Protein AF-A0A6I6GMD2-F1 (afdb_monomer_lite)

Foldseek 3Di:
DPPVVVVVVVVVVVVVPDPPVPPVCVVLNVVLVVLVVVLVVLVVVLVVLVVVLVVDPDPVVNVVSVVVSVVSVVVSVVSVVVSVVSVVPPD

Radius of gyration: 25.49 Å; chains: 1; bounding box: 52×62×45 Å

pLDDT: mean 76.23, std 20.91, range [39.62, 97.38]

Sequence (91 aa):
MKTLLCSLLAVLLCVGMQAQPKPKANPKASINAEMAAEIKQLEKDIAQLEADMKTMTDADELANAKQELSMLRKQLDMLKKWAACLTTHKD

Organism: NCBI:txid2676868

Structure (mmCIF, N/CA/C/O backbone):
data_AF-A0A6I6GMD2-F1
#
_entry.id   AF-A0A6I6GMD2-F1
#
loop_
_atom_site.group_PDB
_atom_site.id
_atom_site.type_symbol
_atom_site.label_atom_id
_atom_site.label_alt_id
_atom_site.label_comp_id
_atom_site.label_asym_id
_atom_site.label_entity_id
_atom_site.label_seq_id
_atom_site.pdbx_PDB_ins_code
_atom_site.Cartn_x
_atom_site.Cartn_y
_atom_site.Cartn_z
_atom_site.occupancy
_atom_site.B_iso_or_equiv
_atom_site.auth_seq_id
_atom_site.auth_comp_id
_atom_site.auth_asym_id
_atom_site.auth_atom_id
_atom_site.pdbx_PDB_model_num
ATOM 1 N N . MET A 1 1 ? 39.8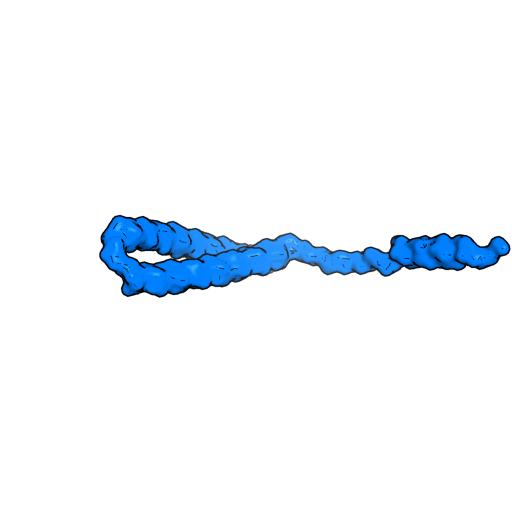89 -55.613 -9.125 1.00 54.81 1 MET A N 1
ATOM 2 C CA . MET A 1 1 ? 40.315 -54.198 -9.239 1.00 54.81 1 MET A CA 1
ATOM 3 C C . MET A 1 1 ? 39.921 -53.621 -10.608 1.00 54.81 1 MET A C 1
ATOM 5 O O . MET A 1 1 ? 40.779 -53.354 -11.433 1.00 54.81 1 MET A O 1
ATOM 9 N N . LYS A 1 2 ? 38.618 -53.490 -10.893 1.00 51.56 2 LYS A N 1
ATOM 10 C CA . LYS A 1 2 ? 38.083 -52.911 -12.152 1.00 51.56 2 LYS A CA 1
ATOM 11 C C . LYS A 1 2 ? 36.905 -51.951 -11.917 1.00 51.56 2 LYS A C 1
ATOM 13 O O . LYS A 1 2 ? 36.435 -51.317 -12.845 1.00 51.56 2 LYS A O 1
ATOM 18 N N . THR A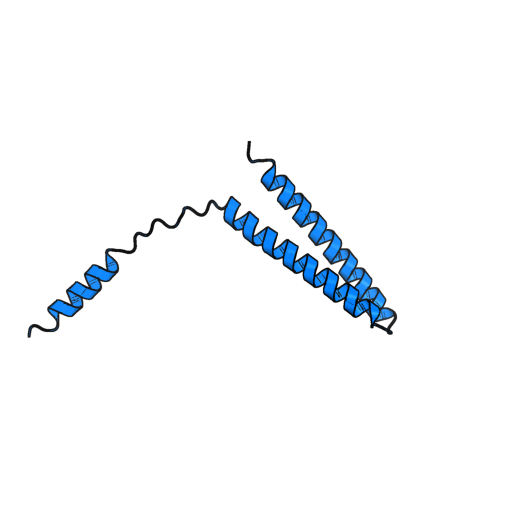 1 3 ? 36.454 -51.816 -10.671 1.00 52.97 3 THR A N 1
ATOM 19 C CA . THR A 1 3 ? 35.257 -51.055 -10.286 1.00 52.97 3 THR A CA 1
ATOM 20 C C . THR A 1 3 ? 35.545 -49.621 -9.845 1.00 52.97 3 THR A C 1
ATOM 22 O O . THR A 1 3 ? 34.627 -48.817 -9.805 1.00 52.97 3 THR A O 1
ATOM 25 N N . LEU A 1 4 ? 36.803 -49.266 -9.562 1.00 50.31 4 LEU A N 1
ATOM 26 C CA . LEU A 1 4 ? 37.160 -47.905 -9.137 1.00 50.31 4 LEU A CA 1
ATOM 27 C C . LEU A 1 4 ? 37.504 -46.969 -10.309 1.00 50.31 4 LEU A C 1
ATOM 29 O O . LEU A 1 4 ? 37.338 -45.761 -10.181 1.00 50.31 4 LEU A O 1
ATOM 33 N N . LEU A 1 5 ? 37.916 -47.504 -11.467 1.00 52.41 5 LEU A N 1
ATOM 34 C CA . LEU A 1 5 ? 38.204 -46.675 -12.647 1.00 52.41 5 LEU A CA 1
ATOM 35 C C . LEU A 1 5 ? 36.928 -46.144 -13.325 1.00 52.41 5 LEU A C 1
ATOM 37 O O . LEU A 1 5 ? 36.928 -45.019 -13.818 1.00 52.41 5 LEU A O 1
ATOM 41 N N . CYS A 1 6 ? 35.830 -46.910 -13.315 1.00 50.16 6 CYS A N 1
ATOM 42 C CA . CYS A 1 6 ? 34.559 -46.470 -13.906 1.00 50.16 6 CYS A CA 1
ATOM 43 C C . CYS A 1 6 ? 33.924 -45.304 -13.135 1.00 50.16 6 CYS A C 1
ATOM 45 O O . CYS A 1 6 ? 33.349 -44.412 -13.753 1.00 50.16 6 CYS A O 1
ATOM 47 N N . SER A 1 7 ? 34.077 -45.263 -11.810 1.00 54.34 7 SER A N 1
ATOM 48 C CA . SER A 1 7 ? 33.521 -44.177 -10.997 1.00 54.34 7 SER A CA 1
ATOM 49 C C . SER A 1 7 ? 34.306 -42.871 -11.147 1.00 54.34 7 SER A C 1
ATOM 51 O O . SER A 1 7 ? 33.702 -41.803 -11.137 1.00 54.34 7 SER A O 1
ATOM 53 N N . LEU A 1 8 ? 35.628 -42.926 -11.355 1.00 50.81 8 LEU A N 1
ATOM 54 C CA . LEU A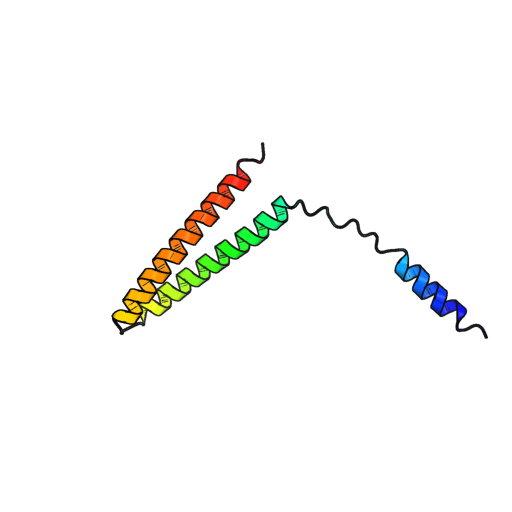 1 8 ? 36.423 -41.711 -11.577 1.00 50.81 8 LEU A CA 1
ATOM 55 C C . LEU A 1 8 ? 36.153 -41.084 -12.955 1.00 50.81 8 LEU A C 1
ATOM 57 O O . LEU A 1 8 ? 36.071 -39.861 -13.060 1.00 50.81 8 LEU A O 1
ATOM 61 N N . LEU A 1 9 ? 35.947 -41.905 -13.996 1.00 53.69 9 LEU A N 1
ATOM 62 C CA . LEU A 1 9 ? 35.542 -41.412 -15.320 1.00 53.69 9 LEU A CA 1
ATOM 63 C C . LEU A 1 9 ? 34.140 -40.784 -15.302 1.00 53.69 9 LEU A C 1
ATOM 65 O O . LEU A 1 9 ? 33.924 -39.775 -15.970 1.00 53.69 9 LEU A O 1
ATOM 69 N N . ALA A 1 10 ? 33.210 -41.331 -14.513 1.00 53.38 10 ALA A N 1
ATOM 70 C CA . ALA A 1 10 ? 31.874 -40.756 -14.351 1.00 53.38 10 ALA A CA 1
ATOM 71 C C . ALA A 1 10 ? 31.912 -39.385 -13.650 1.00 53.38 10 ALA A C 1
ATOM 73 O O . ALA A 1 10 ? 31.197 -38.470 -14.050 1.00 53.38 10 ALA A O 1
ATOM 74 N N . VAL A 1 11 ? 32.788 -39.205 -12.656 1.00 54.19 11 VAL A N 1
ATOM 75 C CA . VAL A 1 11 ? 32.956 -37.908 -11.979 1.00 54.19 11 VAL A CA 1
ATOM 76 C C . VAL A 1 11 ? 33.629 -36.880 -12.898 1.00 54.19 11 VAL A C 1
ATOM 78 O O . VAL A 1 11 ? 33.189 -35.735 -12.947 1.00 54.19 11 VAL A O 1
ATOM 81 N N . LEU A 1 12 ? 34.630 -37.278 -13.691 1.00 51.31 12 LEU A N 1
ATOM 82 C CA . LEU A 1 12 ? 35.291 -36.386 -14.657 1.00 51.31 12 LEU A CA 1
ATOM 83 C C . LEU A 1 12 ? 34.375 -35.959 -15.818 1.00 51.31 12 LEU A C 1
ATOM 85 O O . LEU A 1 12 ? 34.449 -34.811 -16.252 1.00 51.31 12 LEU A O 1
ATOM 89 N N . LEU A 1 13 ? 33.464 -36.827 -16.276 1.00 49.75 13 LEU A N 1
ATOM 90 C CA . LEU A 1 13 ? 32.448 -36.472 -17.279 1.00 49.75 13 LEU A CA 1
ATOM 91 C C . LEU A 1 13 ? 31.372 -35.520 -16.727 1.00 49.75 13 LEU A C 1
ATOM 93 O O . LEU A 1 13 ? 30.895 -34.657 -17.462 1.00 49.75 13 LEU A O 1
ATOM 97 N N . CYS A 1 14 ? 31.046 -35.595 -15.433 1.00 45.50 14 CYS A N 1
ATOM 98 C CA . CYS A 1 14 ? 30.123 -34.651 -14.791 1.00 45.50 14 CYS A CA 1
ATOM 99 C C . CYS A 1 14 ? 30.730 -33.254 -14.568 1.00 45.50 14 CYS A C 1
ATOM 101 O O . CYS A 1 14 ? 29.991 -32.273 -14.519 1.00 45.50 14 CYS A O 1
ATOM 103 N N . VAL A 1 15 ? 32.061 -33.136 -14.477 1.00 49.94 15 VAL A N 1
ATOM 104 C CA . VAL A 1 15 ? 32.753 -31.834 -14.376 1.00 49.94 15 VAL A CA 1
ATOM 105 C C . VAL A 1 15 ? 32.891 -31.150 -15.750 1.00 49.94 15 VAL A C 1
ATOM 107 O O . VAL A 1 15 ? 33.081 -29.938 -15.822 1.00 49.94 15 VAL A O 1
ATOM 110 N N . GLY A 1 16 ? 32.737 -31.894 -16.853 1.00 46.03 16 GLY A N 1
ATOM 111 C CA . GLY A 1 16 ? 32.995 -31.413 -18.216 1.00 46.03 16 GLY A CA 1
ATOM 112 C C . GLY A 1 16 ? 31.808 -30.827 -18.992 1.00 46.03 16 GLY A C 1
ATOM 113 O O . GLY A 1 16 ? 32.026 -30.274 -20.066 1.00 46.03 16 GLY A O 1
ATOM 114 N N . MET A 1 17 ? 30.562 -30.923 -18.510 1.00 49.50 17 MET A N 1
ATOM 115 C CA . MET A 1 17 ? 29.388 -30.504 -19.298 1.00 49.50 17 MET A CA 1
ATOM 116 C C . MET A 1 17 ? 28.297 -29.814 -18.479 1.00 49.50 17 MET A C 1
ATOM 118 O O . MET A 1 17 ? 27.152 -30.242 -18.501 1.00 49.50 17 MET A O 1
ATOM 122 N N . GLN A 1 18 ? 28.611 -28.698 -17.820 1.00 47.72 18 GLN A N 1
ATOM 123 C CA . GLN A 1 18 ? 27.623 -27.626 -17.615 1.00 47.72 18 GLN A CA 1
ATOM 124 C C . GLN A 1 18 ? 28.269 -26.249 -17.799 1.00 47.72 18 GLN A C 1
ATOM 126 O O . GLN A 1 18 ? 28.080 -25.331 -17.008 1.00 47.72 18 GLN A O 1
ATOM 131 N N . ALA A 1 19 ? 28.970 -26.065 -18.919 1.00 47.31 19 ALA A N 1
ATOM 132 C CA . ALA A 1 19 ? 29.001 -24.759 -19.566 1.00 47.31 19 ALA A CA 1
ATOM 133 C C . ALA A 1 19 ? 27.636 -24.530 -20.238 1.00 47.31 19 ALA A C 1
ATOM 135 O O . ALA A 1 19 ? 27.526 -24.446 -21.458 1.00 47.31 19 ALA A O 1
ATOM 136 N N . GLN A 1 20 ? 26.572 -24.468 -19.431 1.00 39.62 20 GLN A N 1
ATOM 137 C CA . GLN A 1 20 ? 25.396 -23.728 -19.856 1.00 39.62 20 GLN A CA 1
ATOM 138 C C . GLN A 1 20 ? 25.899 -22.300 -20.059 1.00 39.62 20 GLN A C 1
ATOM 140 O O . GLN A 1 20 ? 26.476 -21.740 -19.115 1.00 39.62 20 GLN A O 1
ATOM 145 N N . PRO A 1 21 ? 25.739 -21.681 -21.239 1.00 42.34 21 PRO A N 1
ATOM 146 C CA . PRO A 1 21 ? 25.822 -20.242 -21.274 1.00 42.34 21 PRO A CA 1
ATOM 147 C C . PRO A 1 21 ? 24.736 -19.795 -20.300 1.00 42.34 21 PRO A C 1
ATOM 149 O O . PRO A 1 21 ? 23.550 -19.951 -20.585 1.00 42.34 21 PRO A O 1
ATOM 152 N N . LYS A 1 22 ? 25.124 -19.296 -19.114 1.00 47.09 22 LYS A N 1
ATOM 153 C CA . LYS A 1 22 ? 24.220 -18.453 -18.335 1.00 47.09 22 LYS A CA 1
ATOM 154 C C . LYS A 1 22 ? 23.660 -17.498 -19.382 1.00 47.09 22 LYS A C 1
ATOM 156 O O . LYS A 1 22 ? 24.487 -16.834 -20.027 1.00 47.09 22 LYS A O 1
ATOM 161 N N . PRO A 1 23 ? 22.334 -17.461 -19.639 1.00 48.69 23 PRO A N 1
ATOM 162 C CA . PRO A 1 23 ? 21.803 -16.377 -20.437 1.00 48.69 23 PRO A CA 1
ATOM 163 C C . PRO A 1 23 ? 22.402 -15.148 -19.782 1.00 48.69 23 PRO A C 1
ATOM 165 O O . PRO A 1 23 ? 22.348 -15.037 -18.553 1.00 48.69 23 PRO A O 1
ATOM 168 N N . LYS A 1 24 ? 23.147 -14.351 -20.558 1.00 46.69 24 LYS A N 1
ATOM 169 C CA . LYS A 1 24 ? 23.703 -13.093 -20.077 1.00 46.69 24 LYS A CA 1
ATOM 170 C C . LYS A 1 24 ? 22.471 -12.318 -19.653 1.00 46.69 24 LYS A C 1
ATOM 172 O O . LYS A 1 24 ? 21.816 -11.717 -20.500 1.00 46.69 24 LYS A O 1
ATOM 177 N N . ALA A 1 25 ? 22.077 -12.476 -18.390 1.00 44.41 25 ALA A N 1
ATOM 178 C CA . ALA A 1 25 ? 20.942 -11.817 -17.809 1.00 44.41 25 ALA A CA 1
ATOM 179 C C . ALA A 1 25 ? 21.372 -10.378 -17.907 1.00 44.41 25 ALA A C 1
ATOM 181 O O . ALA A 1 25 ? 22.295 -9.946 -17.219 1.00 44.41 25 ALA A O 1
ATOM 182 N N . ASN A 1 26 ? 20.830 -9.707 -18.916 1.00 46.81 26 ASN A N 1
ATOM 183 C CA . ASN A 1 26 ? 21.049 -8.302 -19.114 1.00 46.81 26 ASN A CA 1
ATOM 184 C C . ASN A 1 26 ? 20.692 -7.696 -17.752 1.00 46.81 26 ASN A C 1
ATOM 186 O O . ASN A 1 26 ? 19.546 -7.874 -17.339 1.00 46.81 26 ASN A O 1
ATOM 190 N N . PRO A 1 27 ? 21.630 -7.102 -16.997 1.00 53.09 27 PRO A N 1
ATOM 191 C CA . PRO A 1 27 ? 21.366 -6.705 -15.613 1.00 53.09 27 PRO A CA 1
ATOM 192 C C . PRO A 1 27 ? 20.121 -5.813 -15.520 1.00 53.09 27 PRO A C 1
ATOM 194 O O . PRO A 1 27 ? 19.327 -5.934 -14.596 1.00 53.09 27 PRO A O 1
ATOM 197 N N . LYS A 1 28 ? 19.871 -5.031 -16.580 1.00 53.69 28 LYS A N 1
ATOM 198 C CA . LYS A 1 28 ? 18.655 -4.234 -16.791 1.00 53.69 28 LYS A CA 1
ATOM 199 C C . LYS A 1 28 ? 17.351 -5.050 -16.808 1.00 53.69 28 LYS A C 1
ATOM 201 O O . LYS A 1 28 ? 16.333 -4.569 -16.329 1.00 53.69 28 LYS A O 1
ATOM 206 N N . ALA A 1 29 ? 17.350 -6.265 -17.356 1.00 57.47 29 ALA A N 1
ATOM 207 C CA . ALA A 1 29 ? 16.180 -7.146 -17.367 1.00 57.47 29 ALA A CA 1
ATOM 208 C C . ALA A 1 29 ? 15.896 -7.759 -15.983 1.00 57.47 29 ALA A C 1
ATOM 210 O O . ALA A 1 29 ? 14.729 -7.892 -15.626 1.00 57.47 29 ALA A O 1
ATOM 211 N N . SER A 1 30 ? 16.939 -8.071 -15.200 1.00 60.53 30 SER A N 1
ATOM 212 C CA . SER A 1 30 ? 16.795 -8.547 -13.810 1.00 60.53 30 SER A CA 1
ATOM 213 C C . SER A 1 30 ? 16.257 -7.442 -12.900 1.00 60.53 30 SER A C 1
ATOM 215 O O . SER A 1 30 ? 15.263 -7.646 -12.213 1.00 60.53 30 SER A O 1
ATOM 217 N N . ILE A 1 31 ? 16.830 -6.236 -13.001 1.00 65.50 31 ILE A N 1
ATOM 218 C CA . ILE A 1 31 ? 16.399 -5.049 -12.242 1.00 65.50 31 ILE A CA 1
ATOM 219 C C . ILE A 1 31 ? 14.931 -4.706 -12.538 1.00 65.50 31 ILE A C 1
ATOM 221 O O . ILE A 1 31 ? 14.161 -4.411 -11.629 1.00 65.50 31 ILE A O 1
ATOM 225 N N . ASN A 1 32 ? 14.506 -4.799 -13.802 1.00 73.50 32 ASN A N 1
ATOM 226 C CA . ASN A 1 32 ? 13.112 -4.545 -14.165 1.00 73.50 32 ASN A CA 1
ATOM 227 C C . ASN A 1 32 ? 12.140 -5.593 -13.596 1.00 73.50 32 ASN A C 1
ATOM 229 O O . ASN A 1 32 ? 11.010 -5.241 -13.266 1.00 73.50 32 ASN A O 1
ATOM 233 N N . ALA A 1 33 ? 12.547 -6.862 -13.497 1.00 79.88 33 ALA A N 1
ATOM 234 C CA . ALA A 1 33 ? 11.705 -7.922 -12.945 1.00 79.88 33 ALA A CA 1
ATOM 235 C C . ALA A 1 33 ? 11.550 -7.793 -11.422 1.00 79.88 33 ALA A C 1
ATOM 237 O O . ALA A 1 33 ? 10.438 -7.909 -10.911 1.00 79.88 33 ALA A O 1
ATOM 238 N N . GLU A 1 34 ? 12.644 -7.497 -10.718 1.00 83.88 34 GLU A N 1
ATOM 239 C CA . GLU A 1 34 ? 12.652 -7.250 -9.272 1.00 83.88 34 GLU A CA 1
ATOM 240 C C . GLU A 1 34 ? 11.812 -6.018 -8.919 1.00 83.88 34 GLU A C 1
ATOM 242 O O . GLU A 1 34 ? 10.903 -6.106 -8.096 1.00 83.88 34 GLU A O 1
ATOM 247 N N . MET A 1 35 ? 12.000 -4.905 -9.633 1.00 85.50 35 MET A N 1
ATOM 248 C CA . MET A 1 35 ? 11.205 -3.696 -9.410 1.00 85.50 35 MET A CA 1
ATOM 249 C C . MET A 1 35 ? 9.717 -3.899 -9.733 1.00 85.50 35 MET A C 1
ATOM 251 O O . MET A 1 35 ? 8.854 -3.373 -9.033 1.00 85.50 35 MET A O 1
ATOM 255 N N . ALA A 1 36 ? 9.384 -4.685 -10.763 1.00 87.19 36 ALA A N 1
ATOM 256 C CA . ALA A 1 36 ? 7.993 -5.031 -11.053 1.00 87.19 36 ALA A CA 1
ATOM 257 C C . ALA A 1 36 ? 7.367 -5.912 -9.956 1.00 87.19 36 ALA A C 1
ATOM 259 O O . ALA A 1 36 ? 6.178 -5.769 -9.664 1.00 87.19 36 ALA A O 1
ATOM 260 N N . ALA A 1 37 ? 8.143 -6.816 -9.351 1.00 90.94 37 ALA A N 1
ATOM 261 C CA . ALA A 1 37 ? 7.692 -7.613 -8.215 1.00 90.94 37 ALA A CA 1
ATOM 262 C C . ALA A 1 37 ? 7.453 -6.734 -6.979 1.00 90.94 37 ALA A C 1
ATOM 264 O O . ALA A 1 37 ? 6.424 -6.877 -6.322 1.00 90.94 37 ALA A O 1
ATOM 265 N N . GLU A 1 38 ? 8.342 -5.779 -6.716 1.00 91.81 38 GLU A N 1
ATOM 266 C CA . GLU A 1 38 ? 8.230 -4.865 -5.578 1.00 91.81 38 GLU A CA 1
ATOM 267 C C . GLU A 1 38 ? 7.056 -3.887 -5.719 1.00 91.81 38 GLU A C 1
ATOM 269 O O . GLU A 1 38 ? 6.302 -3.688 -4.770 1.00 91.81 38 GLU A O 1
ATOM 274 N N . ILE A 1 39 ? 6.802 -3.373 -6.930 1.00 92.62 39 ILE A N 1
ATOM 275 C CA . ILE A 1 39 ? 5.589 -2.596 -7.239 1.00 92.62 39 ILE A CA 1
ATOM 276 C C . ILE A 1 39 ? 4.326 -3.405 -6.915 1.00 92.62 39 ILE A C 1
ATOM 278 O O . ILE A 1 39 ? 3.430 -2.889 -6.251 1.00 92.62 39 ILE A O 1
ATOM 282 N N . LYS A 1 40 ? 4.254 -4.674 -7.344 1.00 94.38 40 LYS A N 1
ATOM 283 C CA . LYS A 1 40 ? 3.094 -5.537 -7.059 1.00 94.38 40 LYS A CA 1
ATOM 284 C C . LYS A 1 40 ? 2.929 -5.820 -5.569 1.00 94.38 40 LYS A C 1
ATOM 286 O O . LYS A 1 40 ? 1.800 -5.898 -5.091 1.00 94.38 40 LYS A O 1
ATOM 291 N N . GLN A 1 41 ? 4.035 -6.005 -4.853 1.00 94.56 41 GLN A N 1
ATOM 292 C CA . GLN A 1 41 ? 3.996 -6.240 -3.415 1.00 94.56 41 GLN A CA 1
ATOM 293 C C . GLN A 1 41 ? 3.465 -5.003 -2.683 1.00 94.56 41 GLN A C 1
ATOM 295 O O . GLN A 1 41 ? 2.507 -5.121 -1.928 1.00 94.56 41 GLN A O 1
ATOM 300 N N . LEU A 1 42 ? 3.977 -3.812 -3.005 1.00 94.06 42 LEU A N 1
ATOM 301 C CA . LEU A 1 42 ? 3.477 -2.554 -2.446 1.00 94.06 42 LEU A CA 1
ATOM 302 C C . LEU A 1 42 ? 1.997 -2.312 -2.762 1.00 94.06 42 LEU A C 1
ATOM 304 O O . LEU A 1 42 ? 1.257 -1.849 -1.900 1.00 94.06 42 LEU A O 1
ATOM 308 N N . GLU A 1 43 ? 1.540 -2.631 -3.976 1.00 96.94 43 GLU A N 1
ATOM 309 C CA . GLU A 1 43 ? 0.115 -2.549 -4.328 1.00 96.94 43 GLU A CA 1
ATOM 310 C C . GLU A 1 43 ? -0.7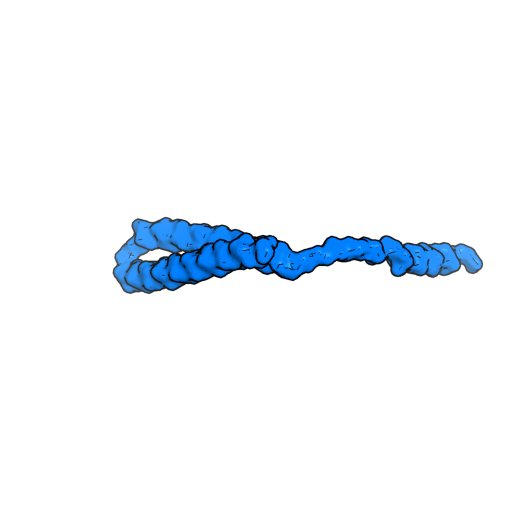47 -3.461 -3.446 1.00 96.94 43 GLU A C 1
ATOM 312 O O . GLU A 1 43 ? -1.830 -3.058 -3.016 1.00 96.94 43 GLU A O 1
ATOM 317 N N . LYS A 1 44 ? -0.258 -4.668 -3.139 1.00 97.38 44 LYS A N 1
ATOM 318 C CA . LYS A 1 44 ? -0.938 -5.604 -2.242 1.00 97.38 44 LYS A CA 1
ATOM 319 C C . LYS A 1 44 ? -0.956 -5.095 -0.799 1.00 97.38 44 LYS A C 1
ATOM 321 O O . LYS A 1 44 ? -2.005 -5.154 -0.163 1.00 97.38 44 LYS A O 1
ATOM 326 N N . ASP A 1 45 ? 0.167 -4.583 -0.307 1.00 95.81 45 ASP A N 1
ATOM 327 C CA . ASP A 1 45 ? 0.296 -4.094 1.069 1.00 95.81 45 ASP A CA 1
ATOM 328 C C . ASP A 1 45 ? -0.587 -2.860 1.303 1.00 95.81 45 ASP A C 1
ATOM 330 O O . ASP A 1 45 ? -1.292 -2.779 2.306 1.00 95.81 45 ASP A O 1
ATOM 334 N N . ILE A 1 46 ? -0.650 -1.948 0.325 1.00 97.31 46 ILE A N 1
ATOM 335 C CA . ILE A 1 46 ? -1.577 -0.807 0.321 1.00 97.31 46 ILE A CA 1
ATOM 336 C C . ILE A 1 46 ? -3.030 -1.283 0.401 1.00 97.31 46 ILE A C 1
ATOM 338 O O . ILE A 1 46 ? -3.790 -0.782 1.227 1.00 97.31 46 ILE A O 1
ATOM 342 N N . ALA A 1 47 ? -3.424 -2.249 -0.433 1.00 97.25 47 ALA A N 1
ATOM 343 C CA . ALA A 1 47 ? -4.795 -2.754 -0.448 1.00 97.25 47 ALA A CA 1
ATOM 344 C C . ALA A 1 47 ? -5.176 -3.452 0.870 1.00 97.25 47 ALA A C 1
ATOM 346 O O . ALA A 1 47 ? -6.308 -3.306 1.335 1.00 97.25 47 ALA A O 1
ATOM 347 N N . GLN A 1 48 ? -4.239 -4.187 1.477 1.00 96.31 48 GLN A N 1
ATOM 348 C CA . GLN A 1 48 ? -4.446 -4.825 2.775 1.00 96.31 48 GLN A CA 1
ATOM 349 C C . GLN A 1 48 ? -4.601 -3.779 3.882 1.00 96.31 48 GLN A C 1
ATOM 351 O O . GLN A 1 48 ? -5.584 -3.819 4.616 1.00 96.31 48 GLN A O 1
ATOM 356 N N . LEU A 1 49 ? -3.705 -2.791 3.942 1.00 96.00 49 LEU A N 1
ATOM 357 C CA . LEU A 1 49 ? -3.768 -1.726 4.942 1.00 96.00 49 LEU A CA 1
ATOM 358 C C . LEU A 1 49 ? -5.065 -0.908 4.824 1.00 96.00 49 LEU A C 1
ATOM 360 O O . LEU A 1 49 ? -5.697 -0.585 5.826 1.00 96.00 49 LEU A O 1
ATOM 364 N N . GLU A 1 50 ? -5.526 -0.625 3.602 1.00 95.50 50 GLU A N 1
ATOM 365 C CA . GLU A 1 50 ? -6.825 0.017 3.371 1.00 95.50 50 GLU A CA 1
ATOM 366 C C . GLU A 1 50 ? -8.016 -0.828 3.842 1.00 95.50 50 GLU A C 1
ATOM 368 O O . GLU A 1 50 ? -9.037 -0.268 4.252 1.00 95.50 50 GLU A O 1
ATOM 373 N N . ALA A 1 51 ? -7.923 -2.157 3.761 1.00 96.19 51 ALA A N 1
ATOM 374 C CA . ALA A 1 51 ? -8.944 -3.058 4.284 1.00 96.19 51 ALA A CA 1
ATOM 375 C C . ALA A 1 51 ? -8.936 -3.071 5.819 1.00 96.19 51 ALA A C 1
ATOM 377 O O . ALA A 1 51 ? -9.997 -2.920 6.427 1.00 96.19 51 ALA A O 1
ATOM 378 N N . ASP A 1 52 ? -7.755 -3.156 6.430 1.00 94.19 52 ASP A N 1
ATOM 379 C CA . ASP A 1 52 ? -7.582 -3.176 7.884 1.00 94.19 52 ASP A CA 1
ATOM 380 C C . ASP A 1 52 ? -8.101 -1.872 8.511 1.00 94.19 52 ASP A C 1
ATOM 382 O O . ASP A 1 52 ? -8.906 -1.899 9.446 1.00 94.19 52 ASP A O 1
ATOM 386 N N . MET A 1 53 ? -7.778 -0.724 7.904 1.00 95.56 53 MET A N 1
ATOM 387 C CA . MET A 1 53 ? -8.255 0.601 8.321 1.00 95.56 53 MET A CA 1
ATOM 388 C C . MET A 1 53 ? -9.783 0.751 8.337 1.00 95.56 53 MET A C 1
ATOM 390 O O . MET A 1 53 ? -10.296 1.592 9.072 1.00 95.56 53 MET A O 1
ATOM 394 N N . LYS A 1 54 ? -10.534 -0.027 7.543 1.00 94.06 54 LYS A N 1
ATOM 395 C CA . LYS A 1 54 ? -12.013 -0.004 7.581 1.00 94.06 54 LYS A CA 1
ATOM 396 C C . LYS A 1 54 ? -12.578 -0.678 8.826 1.00 94.06 54 LYS A C 1
ATOM 398 O O . LYS A 1 54 ? -13.726 -0.422 9.177 1.00 94.06 54 LYS A O 1
ATOM 403 N N . THR A 1 55 ? -11.798 -1.558 9.446 1.00 95.00 55 THR A N 1
ATOM 404 C CA . THR A 1 55 ? -12.185 -2.303 10.651 1.00 95.00 55 THR A CA 1
ATOM 405 C C . THR A 1 55 ? -11.580 -1.728 11.929 1.00 95.00 55 THR A C 1
ATOM 407 O O . THR A 1 55 ? -12.043 -2.063 13.015 1.00 95.00 55 THR A O 1
ATOM 410 N N . MET A 1 56 ? -10.591 -0.835 11.810 1.00 93.62 56 MET A N 1
ATOM 411 C CA . MET A 1 56 ? -9.991 -0.131 12.942 1.00 93.62 56 MET A CA 1
ATOM 412 C C . MET A 1 56 ? -10.993 0.817 13.602 1.00 93.62 56 MET A C 1
ATOM 414 O O . MET A 1 56 ? -11.600 1.669 12.951 1.00 93.62 56 MET A O 1
ATOM 418 N N . THR A 1 57 ? -11.134 0.682 14.918 1.00 92.00 57 THR A N 1
ATOM 419 C CA . THR A 1 57 ? -11.984 1.546 15.749 1.00 92.00 57 THR A CA 1
ATOM 420 C C . THR A 1 57 ? -11.180 2.496 16.628 1.00 92.00 57 THR A C 1
ATOM 422 O O . THR A 1 57 ? -11.732 3.487 17.100 1.00 92.00 57 THR A O 1
ATOM 425 N N . ASP A 1 58 ? -9.898 2.203 16.852 1.00 97.12 58 ASP A N 1
ATOM 426 C CA . ASP A 1 58 ? -8.997 3.076 17.594 1.00 97.12 58 ASP A CA 1
ATOM 427 C C . ASP A 1 58 ? -8.501 4.229 16.706 1.00 97.12 58 ASP A C 1
ATOM 429 O O . ASP A 1 58 ? -8.085 4.037 15.559 1.00 97.12 58 ASP A O 1
ATOM 433 N N . ALA A 1 59 ? -8.603 5.453 17.224 1.00 94.38 59 ALA A N 1
ATOM 434 C CA . ALA A 1 59 ? -8.311 6.661 16.462 1.00 94.38 59 ALA A CA 1
ATOM 435 C C . ALA A 1 59 ? -6.807 6.877 16.245 1.00 94.38 59 ALA A C 1
ATOM 437 O O . ALA A 1 59 ? -6.421 7.379 15.185 1.00 94.38 59 ALA A O 1
ATOM 438 N N . ASP A 1 60 ? -5.975 6.487 17.212 1.00 95.88 60 ASP A N 1
ATOM 439 C CA . ASP A 1 60 ? -4.524 6.644 17.143 1.00 95.88 60 ASP A CA 1
ATOM 440 C C . ASP A 1 60 ? -3.924 5.582 16.213 1.00 95.88 60 ASP A C 1
ATOM 442 O O . ASP A 1 60 ? -3.108 5.903 15.345 1.00 95.88 60 ASP A O 1
ATOM 446 N N . GLU A 1 61 ? -4.398 4.336 16.295 1.00 92.75 61 GLU A N 1
ATOM 447 C CA . GLU A 1 61 ? -4.048 3.272 15.347 1.00 92.75 61 GLU A CA 1
ATOM 448 C C . GLU A 1 61 ? -4.451 3.644 13.915 1.00 92.75 61 GLU A C 1
ATOM 450 O O . GLU A 1 61 ? -3.644 3.523 12.989 1.00 92.75 61 GLU A O 1
ATOM 455 N N . LEU A 1 62 ? -5.659 4.190 13.722 1.00 95.25 62 LEU A N 1
ATOM 456 C CA . LEU A 1 62 ? -6.114 4.649 12.410 1.00 95.25 62 LEU A CA 1
ATOM 457 C C . LEU A 1 62 ? -5.274 5.824 11.881 1.00 95.25 62 LEU A C 1
ATOM 459 O O . LEU A 1 62 ? -5.024 5.910 10.674 1.00 95.25 62 LEU A O 1
ATOM 463 N N . ALA A 1 63 ? -4.852 6.750 12.746 1.00 95.50 63 ALA A N 1
ATOM 464 C CA . ALA A 1 63 ? -3.982 7.860 12.361 1.00 95.50 63 ALA A CA 1
ATOM 465 C C . ALA A 1 63 ? -2.598 7.360 11.919 1.00 95.50 63 ALA A C 1
ATOM 467 O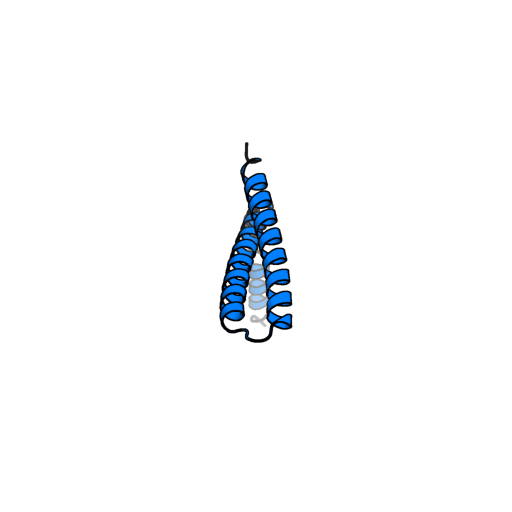 O . ALA A 1 63 ? -2.103 7.776 10.865 1.00 95.50 63 ALA A O 1
ATOM 468 N N . ASN A 1 64 ? -2.023 6.415 12.663 1.00 95.00 64 ASN A N 1
ATOM 469 C CA . ASN A 1 64 ? -0.753 5.777 12.325 1.00 95.00 64 ASN A CA 1
ATOM 470 C C . ASN A 1 64 ? -0.847 5.013 10.994 1.00 95.00 64 ASN A C 1
ATOM 472 O O . ASN A 1 64 ? -0.022 5.230 10.104 1.00 95.00 64 ASN A O 1
ATOM 476 N N . ALA A 1 65 ? -1.904 4.221 10.798 1.00 94.56 65 ALA A N 1
ATOM 477 C CA . ALA A 1 65 ? -2.140 3.489 9.554 1.00 94.56 65 ALA A CA 1
ATOM 478 C C . ALA A 1 65 ? -2.307 4.430 8.345 1.00 94.56 65 ALA A C 1
ATOM 480 O O . ALA A 1 65 ? -1.775 4.173 7.265 1.00 94.56 65 ALA A O 1
ATOM 481 N N . LYS A 1 66 ? -2.972 5.583 8.514 1.00 95.38 66 LYS A N 1
ATOM 482 C CA . LYS A 1 66 ? -3.064 6.617 7.462 1.00 95.38 66 LYS A CA 1
ATOM 483 C C . LYS A 1 66 ? -1.701 7.199 7.093 1.00 95.38 66 LYS A C 1
ATOM 485 O O . LYS A 1 66 ? -1.453 7.480 5.915 1.00 95.38 66 LYS A O 1
ATOM 490 N N . GLN A 1 67 ? -0.832 7.417 8.077 1.00 95.81 67 GLN A N 1
ATOM 491 C CA . GLN A 1 67 ? 0.520 7.910 7.835 1.00 95.81 67 GLN A CA 1
ATOM 492 C C . GLN A 1 67 ? 1.358 6.871 7.083 1.00 95.81 67 GLN A C 1
ATOM 494 O O . GLN A 1 67 ? 2.018 7.217 6.100 1.00 95.81 67 GLN A O 1
ATOM 499 N N . GLU A 1 68 ? 1.284 5.606 7.488 1.00 95.31 68 GLU A N 1
ATOM 500 C CA . GLU A 1 68 ? 1.948 4.493 6.809 1.00 95.31 68 GLU A CA 1
ATOM 501 C C . GLU A 1 68 ? 1.461 4.335 5.364 1.00 95.31 68 GLU A C 1
ATOM 503 O O . GLU A 1 68 ? 2.270 4.341 4.433 1.00 95.31 68 GLU A O 1
ATOM 508 N N . LEU A 1 69 ? 0.143 4.352 5.145 1.00 95.75 69 LEU A N 1
ATOM 509 C CA . LEU A 1 69 ? -0.468 4.304 3.816 1.00 95.75 69 LEU A CA 1
ATOM 510 C C . LEU A 1 69 ? 0.040 5.433 2.903 1.00 95.75 69 LEU A C 1
ATOM 512 O O . LEU A 1 69 ? 0.293 5.226 1.714 1.00 95.75 69 LEU A O 1
ATOM 516 N N . SER A 1 70 ? 0.213 6.639 3.450 1.00 96.38 70 SER A N 1
ATOM 517 C CA . SER A 1 70 ? 0.772 7.783 2.720 1.00 96.38 70 SER A CA 1
ATOM 518 C C . SER A 1 70 ? 2.228 7.547 2.302 1.00 96.38 70 SER A C 1
ATOM 520 O O . SER A 1 70 ? 2.609 7.880 1.176 1.00 96.38 70 SER A O 1
ATOM 522 N N . MET A 1 71 ? 3.043 6.946 3.172 1.00 96.50 71 MET A N 1
ATOM 523 C CA . MET A 1 71 ? 4.434 6.604 2.858 1.00 96.50 71 MET A CA 1
ATOM 524 C C . MET A 1 71 ? 4.522 5.514 1.784 1.00 96.50 71 MET A C 1
ATOM 526 O O . MET A 1 71 ? 5.240 5.706 0.800 1.00 96.50 71 MET A O 1
ATOM 530 N N . LEU A 1 72 ? 3.735 4.440 1.905 1.00 94.44 72 LEU A N 1
ATOM 531 C CA . LEU A 1 72 ? 3.691 3.354 0.919 1.00 94.44 72 LEU A CA 1
ATOM 532 C C . LEU A 1 72 ? 3.263 3.860 -0.465 1.00 94.44 72 LEU A C 1
ATOM 534 O O . LEU A 1 72 ? 3.892 3.542 -1.474 1.00 94.44 72 LEU A O 1
ATOM 538 N N . ARG A 1 73 ? 2.248 4.733 -0.536 1.00 96.44 73 ARG A N 1
ATOM 539 C CA . ARG A 1 73 ? 1.815 5.347 -1.805 1.00 96.44 73 ARG A CA 1
ATOM 540 C C . ARG A 1 73 ? 2.911 6.196 -2.453 1.00 96.44 73 ARG A C 1
ATOM 542 O O . ARG A 1 73 ? 3.067 6.152 -3.672 1.00 96.44 73 ARG A O 1
ATOM 549 N N . LYS A 1 74 ? 3.690 6.944 -1.663 1.00 95.88 74 LYS A N 1
ATOM 550 C CA . LYS A 1 74 ? 4.839 7.714 -2.176 1.00 95.88 74 LYS A CA 1
ATOM 551 C C . LYS A 1 74 ? 5.944 6.801 -2.702 1.00 95.88 74 LYS A C 1
ATOM 553 O O . LYS A 1 74 ? 6.506 7.084 -3.755 1.00 95.88 74 LYS A O 1
ATOM 558 N N . GLN A 1 75 ? 6.245 5.711 -1.997 1.00 94.06 75 GLN A N 1
ATOM 559 C CA . GLN A 1 75 ? 7.220 4.716 -2.454 1.00 94.06 75 GLN A CA 1
ATOM 560 C C . GLN A 1 75 ? 6.781 4.064 -3.768 1.00 94.06 75 GLN A C 1
ATOM 562 O O . GLN A 1 75 ? 7.566 4.009 -4.714 1.00 94.06 75 GLN A O 1
ATOM 567 N N . LEU A 1 76 ? 5.511 3.663 -3.864 1.00 94.19 76 LEU A N 1
ATOM 568 C CA . LEU A 1 76 ? 4.940 3.091 -5.080 1.00 94.19 76 LEU A CA 1
ATOM 569 C C . LEU A 1 76 ? 5.034 4.059 -6.269 1.00 94.19 76 LEU A C 1
ATOM 571 O O . LEU A 1 76 ? 5.416 3.651 -7.365 1.00 94.19 76 LEU A O 1
ATOM 575 N N . ASP A 1 77 ? 4.716 5.339 -6.065 1.00 95.19 77 ASP A N 1
ATOM 576 C CA . ASP A 1 77 ? 4.822 6.369 -7.105 1.00 95.19 77 ASP A CA 1
ATOM 577 C C . ASP A 1 77 ? 6.274 6.571 -7.573 1.00 95.19 77 ASP A C 1
ATOM 579 O O . ASP A 1 77 ? 6.541 6.615 -8.776 1.00 95.19 77 ASP A O 1
ATOM 583 N N . MET A 1 78 ? 7.237 6.615 -6.644 1.00 93.44 78 MET A N 1
ATOM 584 C CA . MET A 1 78 ? 8.661 6.700 -6.986 1.00 93.44 78 MET A CA 1
ATOM 585 C C . MET A 1 78 ? 9.138 5.485 -7.787 1.00 93.44 78 MET A C 1
ATOM 587 O O . MET A 1 78 ? 9.802 5.663 -8.809 1.00 93.44 78 MET A O 1
ATOM 591 N N . LEU A 1 79 ? 8.770 4.266 -7.381 1.00 90.56 79 LEU A N 1
ATOM 592 C CA . LEU A 1 79 ? 9.142 3.051 -8.111 1.00 90.56 79 LEU A CA 1
ATOM 593 C C . LEU A 1 79 ? 8.497 2.996 -9.497 1.00 90.56 79 LEU A C 1
ATOM 595 O O . LEU A 1 79 ? 9.172 2.657 -10.467 1.00 90.56 79 LEU A O 1
ATOM 599 N N . LYS A 1 80 ? 7.229 3.401 -9.638 1.00 90.69 80 LYS A N 1
ATOM 600 C CA . LYS A 1 80 ? 6.564 3.489 -10.950 1.00 90.69 80 LYS A CA 1
ATOM 601 C C . LYS A 1 80 ? 7.255 4.494 -11.873 1.00 90.69 80 LYS A C 1
ATOM 603 O O . LYS A 1 80 ? 7.465 4.200 -13.050 1.00 90.69 80 LYS A O 1
ATOM 608 N N . LYS A 1 81 ? 7.661 5.654 -11.349 1.00 90.44 81 LYS A N 1
ATOM 609 C CA . LYS A 1 81 ? 8.432 6.659 -12.103 1.00 90.44 81 LYS A CA 1
ATOM 610 C C . LYS A 1 81 ? 9.812 6.146 -12.499 1.00 90.44 81 LYS A C 1
ATOM 612 O O . LYS A 1 81 ? 10.237 6.354 -13.634 1.00 90.44 81 LYS A O 1
ATOM 617 N N . TRP A 1 82 ? 10.500 5.455 -11.594 1.00 88.00 82 TRP A N 1
ATOM 618 C CA . TRP A 1 82 ? 11.806 4.874 -11.887 1.00 88.00 82 TRP A CA 1
ATOM 619 C C . TRP A 1 82 ? 11.709 3.770 -12.946 1.00 88.00 82 TRP A C 1
ATOM 621 O O . TRP A 1 82 ? 12.484 3.773 -13.903 1.00 88.00 82 TRP A O 1
ATOM 631 N N . ALA A 1 83 ? 10.686 2.915 -12.859 1.00 86.19 83 ALA A N 1
ATOM 632 C CA . ALA A 1 83 ? 10.351 1.930 -13.883 1.00 86.19 83 ALA A CA 1
ATOM 633 C C . ALA A 1 83 ? 10.107 2.568 -15.249 1.00 86.19 83 ALA A C 1
ATOM 635 O O . ALA A 1 83 ? 10.701 2.133 -16.235 1.00 86.19 83 ALA A O 1
ATOM 636 N N . ALA A 1 84 ? 9.309 3.637 -15.310 1.00 84.38 84 ALA A N 1
ATOM 637 C CA . ALA A 1 84 ? 9.073 4.366 -16.551 1.00 84.38 84 ALA A CA 1
ATOM 638 C C . ALA A 1 84 ? 10.380 4.932 -17.140 1.00 84.38 84 ALA A C 1
ATOM 640 O O . ALA A 1 84 ? 10.667 4.715 -18.318 1.00 84.38 84 ALA A O 1
ATOM 641 N N . CYS A 1 85 ? 11.222 5.560 -16.315 1.00 82.94 85 CYS A N 1
ATOM 642 C CA . CYS A 1 85 ? 12.507 6.124 -16.738 1.00 82.94 85 CYS A CA 1
ATOM 643 C C . CYS A 1 85 ? 13.465 5.059 -17.311 1.00 82.94 85 CYS A C 1
ATOM 645 O O . CYS A 1 85 ? 14.090 5.259 -18.354 1.00 82.94 85 CYS A O 1
ATOM 647 N N . LEU A 1 86 ? 13.541 3.876 -16.688 1.00 73.62 86 LEU A N 1
ATOM 648 C CA . LEU A 1 86 ? 14.354 2.768 -17.207 1.00 73.62 86 LEU A CA 1
ATOM 649 C C . LEU A 1 86 ? 13.827 2.206 -18.535 1.00 73.62 86 LEU A C 1
ATOM 651 O O . LEU A 1 86 ? 14.599 1.628 -19.304 1.00 73.62 86 LEU A O 1
ATOM 655 N N . THR A 1 87 ? 12.531 2.359 -18.823 1.00 68.81 87 THR A N 1
ATOM 656 C CA . THR A 1 87 ? 11.947 1.920 -20.099 1.00 68.81 87 THR A CA 1
ATOM 657 C C . THR A 1 87 ? 12.142 2.914 -21.242 1.00 68.81 87 THR A C 1
ATOM 659 O O . THR A 1 87 ? 12.237 2.461 -22.379 1.00 68.81 87 THR A O 1
ATOM 662 N N . THR A 1 88 ? 12.266 4.218 -20.962 1.00 63.38 88 THR A N 1
ATOM 663 C CA . THR A 1 88 ? 12.464 5.270 -21.980 1.00 63.38 88 THR A CA 1
ATOM 664 C C . THR A 1 88 ? 13.918 5.428 -22.433 1.00 63.38 88 THR A C 1
ATOM 666 O O . THR A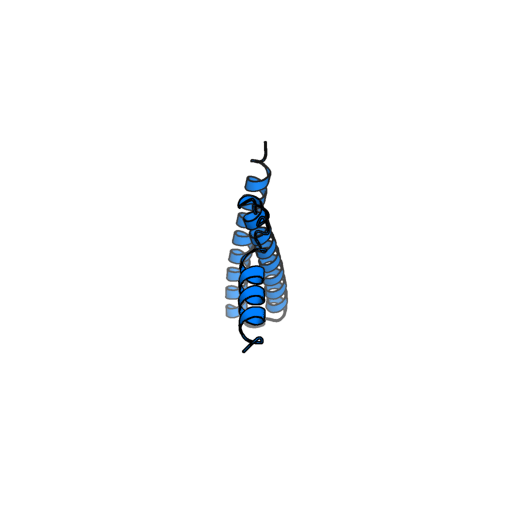 1 88 ? 14.160 5.895 -23.534 1.00 63.38 88 THR A O 1
ATOM 669 N N . HIS A 1 89 ? 14.906 4.995 -21.641 1.00 54.25 89 HIS A N 1
ATOM 670 C CA . HIS A 1 89 ? 16.332 4.985 -22.025 1.00 54.25 89 HIS A CA 1
ATOM 671 C C . HIS A 1 89 ? 16.742 3.750 -22.864 1.00 54.25 89 HIS A C 1
ATOM 673 O O . HIS A 1 89 ? 17.856 3.234 -22.724 1.00 54.25 89 HIS A O 1
ATOM 679 N N . LYS A 1 90 ? 15.823 3.214 -23.678 1.00 50.66 90 LYS A N 1
ATOM 680 C CA . LYS A 1 90 ? 16.058 2.046 -24.547 1.00 50.66 90 LYS A CA 1
ATOM 681 C C . LYS A 1 90 ? 16.409 2.390 -26.001 1.00 50.66 90 LYS A C 1
ATOM 683 O O . LYS A 1 90 ? 16.709 1.448 -26.732 1.00 50.66 90 LYS A O 1
ATOM 688 N N . ASP A 1 91 ? 16.415 3.668 -26.370 1.00 41.16 91 ASP A N 1
ATOM 689 C CA . ASP A 1 91 ? 16.802 4.149 -27.705 1.00 41.16 91 ASP A CA 1
ATOM 690 C C . ASP A 1 91 ? 18.267 4.607 -27.764 1.00 41.16 91 ASP A C 1
ATOM 692 O O . ASP A 1 91 ? 18.716 5.305 -26.820 1.00 41.16 91 ASP A O 1
#

Secondary structure (DSSP, 8-state):
--SHHHHHHHHHHHHSS---------HHHHHHHHHHHHHHHHHHHHHHHHHHHHH---HHHHHHHHHHHHHHHHHHHHHHHHHHHHHHTT-